Protein AF-A0A6G3X597-F1 (afdb_monomer_lite)

Sequence (111 aa):
MMWNFLVSGLLTGTTVVLYDGSPGYPDVSAQWRVAEQTGATLFGTSAAYVMACRKADIHPGRDFDLSRVQCVATTGSPLPPDGFRWLHDEVAEDLWIASVSGGTDVCSCFA

Foldseek 3Di:
DVVVVQVCCVVVVDDGQDDDDDCQVVHLCVQLVSCQVVLPQEAEDALVSLVVCVVVVHQSQVPGPNVNHQEYEHEDDDNDPVSVVSCCVRRHVNHHYHYFYADPVVRGGDD

Structure (mmCIF, N/CA/C/O backbone):
data_AF-A0A6G3X597-F1
#
_entry.id   AF-A0A6G3X597-F1
#
loop_
_atom_site.group_PDB
_atom_site.id
_atom_site.type_symbol
_atom_site.label_atom_id
_atom_site.label_alt_id
_atom_site.label_comp_id
_atom_site.label_asym_id
_atom_site.label_entity_id
_atom_site.label_seq_id
_atom_site.pdbx_PDB_ins_code
_atom_site.Cartn_x
_atom_site.Cartn_y
_atom_site.Cartn_z
_atom_site.occupancy
_atom_site.B_iso_or_equiv
_atom_site.auth_seq_id
_atom_site.auth_comp_id
_atom_site.auth_asym_id
_atom_site.auth_atom_id
_atom_site.pdbx_PDB_model_num
ATOM 1 N N . MET A 1 1 ? 9.097 12.892 2.941 1.00 93.56 1 MET A N 1
ATOM 2 C CA . MET A 1 1 ? 7.847 13.412 3.541 1.00 93.56 1 MET A CA 1
ATOM 3 C C . MET A 1 1 ? 6.838 12.338 3.967 1.00 93.56 1 MET A C 1
ATOM 5 O O . MET A 1 1 ? 6.085 12.613 4.887 1.00 93.56 1 MET A O 1
ATOM 9 N N . MET A 1 2 ? 6.768 11.142 3.357 1.00 97.06 2 MET A N 1
ATOM 10 C CA . MET A 1 2 ? 5.667 10.179 3.613 1.00 97.06 2 MET A CA 1
ATOM 11 C C . MET A 1 2 ? 5.460 9.783 5.075 1.00 97.06 2 MET A C 1
ATOM 13 O O . MET A 1 2 ? 4.316 9.629 5.482 1.00 97.06 2 MET A O 1
ATOM 17 N N . TRP A 1 3 ? 6.518 9.709 5.883 1.00 98.25 3 TRP A N 1
ATOM 18 C CA . TRP A 1 3 ? 6.367 9.492 7.322 1.00 98.25 3 TRP A CA 1
ATOM 19 C C . TRP A 1 3 ? 5.584 10.623 8.013 1.00 98.25 3 TRP A C 1
ATOM 21 O O . TRP A 1 3 ? 4.670 10.354 8.785 1.00 98.25 3 TRP A O 1
ATOM 31 N N . ASN A 1 4 ? 5.875 11.888 7.694 1.00 98.44 4 ASN A N 1
ATOM 32 C CA . ASN A 1 4 ? 5.147 13.037 8.241 1.00 98.44 4 ASN A CA 1
ATOM 33 C C . ASN A 1 4 ? 3.664 12.993 7.844 1.00 98.44 4 ASN A C 1
ATOM 35 O O . ASN A 1 4 ? 2.798 13.192 8.688 1.00 98.44 4 ASN A O 1
ATOM 39 N N . PHE A 1 5 ? 3.379 12.673 6.578 1.00 98.12 5 PHE A N 1
ATOM 40 C CA . PHE A 1 5 ? 2.010 12.550 6.073 1.00 98.12 5 PHE A CA 1
ATOM 41 C C . PHE A 1 5 ? 1.248 11.384 6.721 1.00 98.12 5 PHE A C 1
ATOM 43 O O . PHE A 1 5 ? 0.083 11.537 7.073 1.00 98.12 5 PHE A O 1
ATOM 50 N N . LEU A 1 6 ? 1.920 10.251 6.957 1.00 98.62 6 LEU A N 1
ATOM 51 C CA . LEU A 1 6 ? 1.368 9.128 7.717 1.00 98.62 6 LEU A CA 1
ATOM 52 C C . LEU A 1 6 ? 0.981 9.561 9.135 1.00 98.62 6 LEU A C 1
ATOM 54 O O . LEU A 1 6 ? -0.151 9.328 9.546 1.00 98.62 6 LEU A O 1
ATOM 58 N N . VAL A 1 7 ? 1.884 10.226 9.866 1.00 98.69 7 VAL A N 1
ATOM 59 C CA . VAL A 1 7 ? 1.612 10.719 11.229 1.00 98.69 7 VAL A CA 1
ATOM 60 C C . VAL A 1 7 ? 0.415 11.674 11.244 1.00 98.69 7 VAL A C 1
ATOM 62 O O . VAL A 1 7 ? -0.417 11.602 12.149 1.00 98.69 7 VAL A O 1
ATOM 65 N N . SER A 1 8 ? 0.264 12.520 10.221 1.00 98.56 8 SER A N 1
ATOM 66 C CA . SER A 1 8 ? -0.903 13.396 10.070 1.00 98.56 8 SER A CA 1
ATOM 67 C C . SER A 1 8 ? -2.234 12.651 9.918 1.00 98.56 8 SER A C 1
ATOM 69 O O . SER A 1 8 ? -3.272 13.260 10.161 1.00 98.56 8 SER A O 1
ATOM 71 N N . GLY A 1 9 ? -2.245 11.346 9.620 1.00 98.50 9 GLY A N 1
ATOM 72 C CA . GLY A 1 9 ? -3.457 10.519 9.673 1.00 98.50 9 GLY A CA 1
ATOM 73 C C . GLY A 1 9 ? -4.179 10.606 11.025 1.00 98.50 9 GLY A C 1
ATOM 74 O O . GLY A 1 9 ? -5.412 10.618 11.069 1.00 98.50 9 GLY A O 1
ATOM 75 N N . LEU A 1 10 ? -3.431 10.813 12.115 1.00 98.75 10 LEU A N 1
ATOM 76 C CA . LEU A 1 10 ? -3.981 11.033 13.456 1.00 98.75 10 LEU A CA 1
ATOM 77 C C . LEU A 1 10 ? -4.914 12.255 13.536 1.00 98.75 10 LEU A C 1
ATOM 79 O O . LEU A 1 10 ? -5.846 12.254 14.336 1.00 98.75 10 LEU A O 1
ATOM 83 N N . LEU A 1 11 ? -4.728 13.269 12.680 1.00 98.75 11 LEU A N 1
ATOM 84 C CA . LEU A 1 11 ? -5.600 14.451 12.617 1.00 98.75 11 LEU A CA 1
ATOM 85 C C . LEU A 1 11 ? -7.033 14.108 12.181 1.00 98.75 11 LEU A C 1
ATOM 87 O O . LEU A 1 11 ? -7.953 14.874 12.446 1.00 98.75 11 LEU A O 1
ATOM 91 N N . THR A 1 12 ? -7.226 12.959 11.529 1.00 98.44 12 THR A N 1
ATOM 92 C CA . THR A 1 12 ? -8.540 12.457 11.091 1.00 98.44 12 THR A CA 1
ATOM 93 C C . THR A 1 12 ? -9.108 11.377 12.016 1.00 98.44 12 THR A C 1
ATOM 95 O O . THR A 1 12 ? -10.124 10.770 11.697 1.00 98.44 12 THR A O 1
ATOM 98 N N . GLY A 1 13 ? -8.455 11.104 13.154 1.00 98.38 13 GLY A N 1
ATOM 99 C CA . GLY A 1 13 ? -8.820 9.994 14.042 1.00 98.38 13 GLY A CA 1
ATOM 100 C C . GLY A 1 13 ? -8.473 8.607 13.484 1.00 98.38 13 GLY A C 1
ATOM 101 O O . GLY A 1 13 ? -8.936 7.603 14.019 1.00 98.38 13 GLY A O 1
ATOM 102 N N . THR A 1 14 ? -7.666 8.540 12.420 1.00 98.75 14 THR A N 1
ATOM 103 C CA . THR A 1 14 ? -7.250 7.283 11.785 1.00 98.75 14 THR A CA 1
ATOM 104 C C . THR A 1 14 ? -6.147 6.596 12.594 1.00 98.75 14 THR A C 1
ATOM 106 O O . THR A 1 14 ? -5.214 7.246 13.067 1.00 98.75 14 THR A O 1
ATOM 109 N N . THR A 1 15 ? -6.209 5.267 12.715 1.00 98.81 15 THR A N 1
ATOM 110 C CA . THR A 1 15 ? -5.096 4.459 13.238 1.00 98.81 15 THR A CA 1
ATOM 111 C C . THR A 1 15 ? -3.962 4.394 12.216 1.00 98.81 15 THR A C 1
ATOM 113 O O . THR A 1 15 ? -4.174 3.984 11.078 1.00 98.81 15 THR A O 1
ATOM 116 N N . VAL A 1 16 ? -2.747 4.763 12.626 1.00 98.69 16 VAL A N 1
ATOM 117 C CA . VAL A 1 16 ? -1.549 4.682 11.777 1.00 98.69 16 VAL A CA 1
ATOM 118 C C . VAL A 1 16 ? -0.770 3.403 12.072 1.00 98.69 16 VAL A C 1
ATOM 120 O O . VAL A 1 16 ? -0.597 3.027 13.231 1.00 98.69 16 VAL A O 1
ATOM 123 N N . VAL A 1 17 ? -0.280 2.743 11.023 1.00 98.75 17 VAL A N 1
ATOM 124 C CA . VAL A 1 17 ? 0.563 1.547 11.138 1.00 98.75 17 VAL A CA 1
ATOM 125 C C . VAL A 1 17 ? 2.025 1.958 11.026 1.00 98.75 17 VAL A C 1
ATOM 127 O O . VAL A 1 17 ? 2.427 2.568 10.037 1.00 98.75 17 VAL A O 1
ATOM 130 N N . LEU A 1 18 ? 2.824 1.622 12.039 1.00 98.75 18 LEU A N 1
ATOM 131 C CA . LEU A 1 18 ? 4.269 1.838 12.037 1.00 98.75 18 LEU A CA 1
ATOM 132 C C . LEU A 1 18 ? 4.974 0.497 11.852 1.00 98.75 18 LEU A C 1
ATOM 134 O O . LEU A 1 18 ? 4.731 -0.442 12.606 1.00 98.75 18 LEU A O 1
ATOM 138 N N . TYR A 1 19 ? 5.854 0.429 10.860 1.00 98.44 19 TYR A N 1
ATOM 139 C CA . TYR A 1 19 ? 6.663 -0.746 10.573 1.00 98.44 19 TYR A CA 1
ATOM 140 C C . TYR A 1 19 ? 8.140 -0.360 10.562 1.00 98.44 19 TYR A C 1
ATOM 142 O O . TYR A 1 19 ? 8.559 0.474 9.760 1.00 98.44 19 TYR A O 1
ATOM 150 N N . ASP A 1 20 ? 8.906 -0.967 11.466 1.00 98.44 20 ASP A N 1
ATOM 151 C CA . ASP A 1 20 ? 10.358 -0.833 11.548 1.00 98.44 20 ASP A CA 1
ATOM 152 C C . ASP A 1 20 ? 11.007 -2.125 11.044 1.00 98.44 20 ASP A C 1
ATOM 154 O O . ASP A 1 20 ? 11.168 -3.101 11.777 1.00 98.44 20 ASP A O 1
ATOM 158 N N . GLY A 1 21 ? 11.289 -2.173 9.744 1.00 97.56 21 GLY A N 1
ATOM 159 C CA . GLY A 1 21 ? 11.844 -3.359 9.112 1.00 97.56 21 GLY A CA 1
ATOM 160 C C . GLY A 1 21 ? 12.135 -3.179 7.628 1.00 97.56 21 GLY A C 1
ATOM 161 O O . GLY A 1 21 ? 11.740 -2.201 6.990 1.00 97.56 21 GLY A O 1
ATOM 162 N N . SER A 1 22 ? 12.863 -4.146 7.071 1.00 98.19 22 SER A N 1
ATOM 163 C CA . SER A 1 22 ? 13.165 -4.179 5.641 1.00 98.19 22 SER A CA 1
ATOM 164 C C . SER A 1 22 ? 11.923 -4.579 4.838 1.00 98.19 22 SER A C 1
ATOM 166 O O . SER A 1 22 ? 11.264 -5.554 5.195 1.00 98.19 22 SER A O 1
ATOM 168 N N . PRO A 1 23 ? 11.643 -3.930 3.692 1.00 97.25 23 PRO A N 1
ATOM 169 C 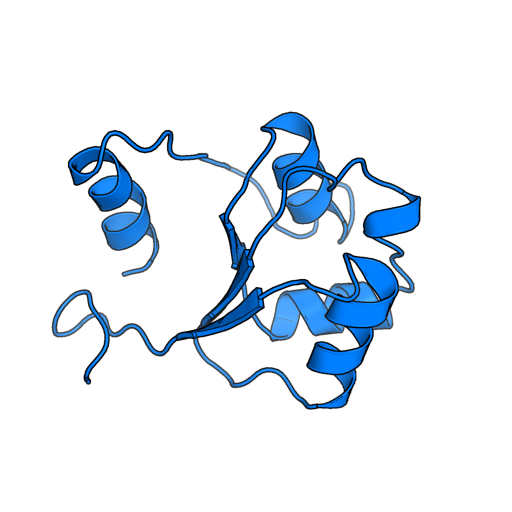CA . PRO A 1 23 ? 10.518 -4.296 2.831 1.00 97.25 23 PRO A CA 1
ATOM 170 C C . PRO A 1 23 ? 10.640 -5.703 2.222 1.00 97.25 23 PRO A C 1
ATOM 172 O O . PRO A 1 23 ? 9.677 -6.192 1.642 1.00 97.25 23 PRO A O 1
ATOM 175 N N . GLY A 1 24 ? 11.814 -6.337 2.315 1.00 96.69 24 GLY A N 1
ATOM 176 C CA . GLY A 1 24 ? 12.088 -7.660 1.760 1.00 96.69 24 GLY A CA 1
ATOM 177 C C . GLY A 1 24 ? 12.571 -8.691 2.775 1.00 96.69 24 GLY A C 1
ATOM 178 O O . GLY A 1 24 ? 13.233 -9.642 2.370 1.00 96.69 24 GLY A O 1
ATOM 179 N N . TYR A 1 25 ? 12.317 -8.490 4.074 1.00 97.19 25 TYR A N 1
ATOM 180 C CA . TYR A 1 25 ? 12.705 -9.442 5.119 1.00 97.19 25 TYR A CA 1
ATOM 181 C C . TYR A 1 25 ? 11.482 -9.952 5.903 1.00 97.19 25 TYR A C 1
ATOM 183 O O . TYR A 1 25 ? 10.681 -9.136 6.358 1.00 97.19 25 TYR A O 1
ATOM 191 N N . PRO A 1 26 ? 11.339 -11.273 6.130 1.00 96.06 26 PRO A N 1
ATOM 192 C CA . PRO A 1 26 ? 12.224 -12.359 5.681 1.00 96.06 26 PRO A CA 1
ATOM 193 C C . PRO A 1 26 ? 12.196 -12.609 4.163 1.00 96.06 26 PRO A C 1
ATOM 195 O O . PRO A 1 26 ? 13.063 -13.308 3.649 1.00 96.06 26 PRO A O 1
ATOM 198 N N . ASP A 1 27 ? 11.235 -12.020 3.453 1.00 97.56 27 ASP A N 1
ATOM 199 C CA . ASP A 1 27 ? 11.061 -12.141 2.009 1.00 97.56 27 ASP A CA 1
ATOM 200 C C . ASP A 1 27 ? 10.307 -10.911 1.446 1.00 97.56 27 ASP A C 1
ATOM 202 O O . ASP A 1 27 ? 9.853 -10.047 2.204 1.00 97.56 27 ASP A O 1
ATOM 206 N N . VAL A 1 28 ? 10.172 -10.805 0.118 1.00 97.69 28 VAL A N 1
ATOM 207 C CA . VAL A 1 28 ? 9.568 -9.638 -0.561 1.00 97.69 28 VAL A CA 1
ATOM 208 C C . VAL A 1 28 ? 8.073 -9.449 -0.280 1.00 97.69 28 VAL A C 1
ATOM 210 O O . VAL A 1 28 ? 7.548 -8.383 -0.571 1.00 97.69 28 VAL A O 1
ATOM 213 N N . SER A 1 29 ? 7.385 -10.399 0.358 1.00 97.88 29 SER A N 1
ATOM 214 C CA . SER A 1 29 ? 5.993 -10.244 0.805 1.00 97.88 29 SER A CA 1
ATOM 215 C C . SER A 1 29 ? 5.832 -9.493 2.137 1.00 97.88 29 SER A C 1
ATOM 217 O O . SER A 1 29 ? 4.713 -9.318 2.617 1.00 97.88 29 SER A O 1
ATOM 219 N N . ALA A 1 30 ? 6.927 -9.021 2.747 1.00 98.56 30 ALA A N 1
ATOM 220 C CA . ALA A 1 30 ? 6.912 -8.465 4.101 1.00 98.56 30 ALA A CA 1
ATOM 221 C C . ALA A 1 30 ? 5.883 -7.342 4.323 1.00 98.56 30 ALA A C 1
ATOM 223 O O . ALA A 1 30 ? 5.207 -7.346 5.349 1.00 98.56 30 ALA A O 1
ATOM 224 N N . GLN A 1 31 ? 5.716 -6.405 3.383 1.00 98.69 31 GLN A N 1
ATOM 225 C CA . GLN A 1 31 ? 4.738 -5.326 3.562 1.00 98.69 31 GLN A CA 1
ATOM 226 C C . GLN A 1 31 ? 3.289 -5.817 3.441 1.00 98.69 31 GLN A C 1
ATOM 228 O O . GLN A 1 31 ? 2.430 -5.322 4.167 1.00 98.69 31 GLN A O 1
ATOM 233 N N . TRP A 1 32 ? 3.016 -6.814 2.590 1.00 98.62 32 TRP A N 1
ATOM 234 C CA . TRP A 1 32 ? 1.694 -7.450 2.506 1.00 98.62 32 TRP A CA 1
ATOM 235 C C . TRP A 1 32 ? 1.329 -8.143 3.819 1.00 98.62 32 TRP A C 1
ATOM 237 O O . TRP A 1 32 ? 0.227 -7.960 4.329 1.00 98.62 32 TRP A O 1
ATOM 247 N N . ARG A 1 33 ? 2.297 -8.831 4.434 1.00 98.56 33 ARG A N 1
ATOM 248 C CA . ARG A 1 33 ? 2.141 -9.430 5.765 1.00 98.56 33 ARG A CA 1
ATOM 249 C C . ARG A 1 33 ? 1.828 -8.387 6.840 1.00 98.56 33 ARG A C 1
ATOM 251 O O . ARG A 1 33 ? 0.994 -8.626 7.704 1.00 98.56 33 ARG A O 1
ATOM 258 N N . VAL A 1 34 ? 2.468 -7.217 6.785 1.00 98.75 34 VAL A N 1
ATOM 259 C CA . VAL A 1 34 ? 2.149 -6.102 7.695 1.00 98.75 34 VAL A CA 1
ATOM 260 C C . VAL A 1 34 ? 0.723 -5.601 7.463 1.00 98.75 34 VAL A C 1
ATOM 262 O O . VAL A 1 34 ? 0.003 -5.367 8.435 1.00 98.75 34 VAL A O 1
ATOM 265 N N . ALA A 1 3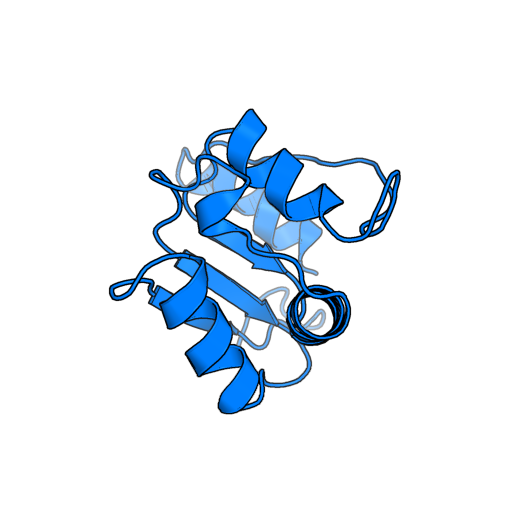5 ? 0.296 -5.452 6.206 1.00 98.75 35 ALA A N 1
ATOM 266 C CA . ALA A 1 35 ? -1.059 -5.013 5.873 1.00 98.75 35 ALA A CA 1
ATOM 267 C C . ALA A 1 35 ? -2.128 -5.979 6.417 1.00 98.75 35 ALA A C 1
ATOM 269 O O . ALA A 1 35 ? -3.072 -5.522 7.062 1.00 98.75 35 ALA A O 1
ATOM 270 N N . GLU A 1 36 ? -1.932 -7.290 6.250 1.00 98.69 36 GLU A N 1
ATOM 271 C CA . GLU A 1 36 ? -2.786 -8.340 6.824 1.00 98.69 36 GLU A CA 1
ATOM 272 C C . GLU A 1 36 ? -2.817 -8.271 8.359 1.00 98.69 36 GLU A C 1
ATOM 274 O O . GLU A 1 36 ? -3.875 -8.084 8.960 1.00 98.69 36 GLU A O 1
ATOM 279 N N . GLN A 1 37 ? -1.652 -8.356 9.012 1.00 98.69 37 GLN A N 1
ATOM 280 C CA . GLN A 1 37 ? -1.545 -8.441 10.477 1.00 98.69 37 GLN A CA 1
ATOM 281 C C . GLN A 1 37 ? -2.127 -7.227 11.206 1.00 98.69 37 GLN A C 1
ATOM 283 O O . GLN A 1 37 ? -2.520 -7.323 12.369 1.00 98.69 37 GLN A O 1
ATOM 288 N N . THR A 1 38 ? -2.162 -6.076 10.538 1.00 98.81 38 THR A N 1
ATOM 289 C CA . THR A 1 38 ? -2.672 -4.824 11.103 1.00 98.81 38 THR A CA 1
ATOM 290 C C . THR A 1 38 ? -4.085 -4.487 10.634 1.00 98.81 38 THR A C 1
ATOM 292 O O . THR A 1 38 ? -4.702 -3.566 11.172 1.00 98.81 38 THR A O 1
ATOM 295 N N . GLY A 1 39 ? -4.627 -5.234 9.666 1.00 98.62 39 GLY A N 1
ATOM 296 C CA . GLY A 1 39 ? -5.918 -4.952 9.047 1.00 98.62 39 GLY A CA 1
ATOM 297 C C . GLY A 1 39 ? -5.958 -3.586 8.360 1.00 98.62 39 GLY A C 1
ATOM 298 O O . GLY A 1 39 ? -6.948 -2.862 8.507 1.00 98.62 39 GLY A O 1
ATOM 299 N N . ALA A 1 40 ? -4.874 -3.213 7.673 1.00 98.75 40 ALA A N 1
ATOM 300 C CA . ALA A 1 40 ? -4.745 -1.926 6.998 1.00 98.75 40 ALA A CA 1
ATOM 301 C C . ALA A 1 40 ? -5.833 -1.746 5.925 1.00 98.75 40 ALA A C 1
ATOM 303 O O . ALA A 1 40 ? -6.101 -2.652 5.140 1.00 98.75 40 ALA A O 1
ATOM 304 N N . THR A 1 41 ? -6.442 -0.558 5.868 1.00 98.81 41 THR A N 1
ATOM 305 C CA . THR A 1 41 ? -7.466 -0.223 4.859 1.00 98.81 41 THR A CA 1
ATOM 306 C C . THR A 1 41 ? -6.913 0.599 3.695 1.00 98.81 41 THR A C 1
ATOM 308 O O . THR A 1 41 ? -7.405 0.493 2.574 1.00 98.81 41 THR A O 1
ATOM 311 N N . LEU A 1 42 ? -5.854 1.376 3.942 1.00 98.81 42 LEU A N 1
ATOM 312 C CA . LEU A 1 42 ? -5.062 2.077 2.935 1.00 98.81 42 LEU A CA 1
ATOM 313 C C . LEU A 1 42 ? -3.608 1.629 3.070 1.00 98.81 42 LEU A C 1
ATOM 315 O O . LEU A 1 42 ? -2.967 1.878 4.092 1.00 98.81 42 LEU A O 1
ATOM 319 N N . PHE A 1 43 ? -3.085 0.989 2.027 1.00 98.69 43 PHE A N 1
ATOM 320 C CA . PHE A 1 43 ? -1.711 0.505 1.977 1.00 98.69 43 PHE A CA 1
ATOM 321 C C . PHE A 1 43 ? -0.868 1.368 1.030 1.00 98.69 43 PHE A C 1
ATOM 323 O O . PHE A 1 43 ? -1.014 1.316 -0.190 1.00 98.69 43 PHE A O 1
ATOM 330 N N . GLY A 1 44 ? 0.010 2.197 1.600 1.00 98.50 44 GLY A N 1
ATOM 331 C CA . GLY A 1 44 ? 0.936 3.044 0.847 1.00 98.50 44 GLY A CA 1
ATOM 332 C C . GLY A 1 44 ? 2.286 2.365 0.613 1.00 98.50 44 GLY A C 1
ATOM 333 O O . GLY A 1 44 ? 2.954 1.983 1.571 1.00 98.50 44 GLY A O 1
ATOM 334 N N . THR A 1 45 ? 2.724 2.264 -0.644 1.00 98.56 45 THR A N 1
ATOM 335 C CA . THR A 1 45 ? 4.020 1.674 -1.019 1.00 98.56 45 THR A CA 1
ATOM 336 C C . THR A 1 45 ? 4.636 2.357 -2.255 1.00 98.56 45 THR A C 1
ATOM 338 O O . THR A 1 45 ? 4.236 3.451 -2.657 1.00 98.56 45 THR A O 1
ATOM 341 N N . SER A 1 46 ? 5.662 1.751 -2.854 1.00 98.31 46 SER A N 1
ATOM 342 C CA . SER A 1 46 ? 6.293 2.214 -4.094 1.00 98.31 46 SER A CA 1
ATOM 343 C C . SER A 1 46 ? 5.900 1.336 -5.281 1.00 98.31 46 SER A C 1
ATOM 345 O O . SER A 1 46 ? 5.739 0.123 -5.143 1.00 98.31 46 SER A O 1
ATOM 347 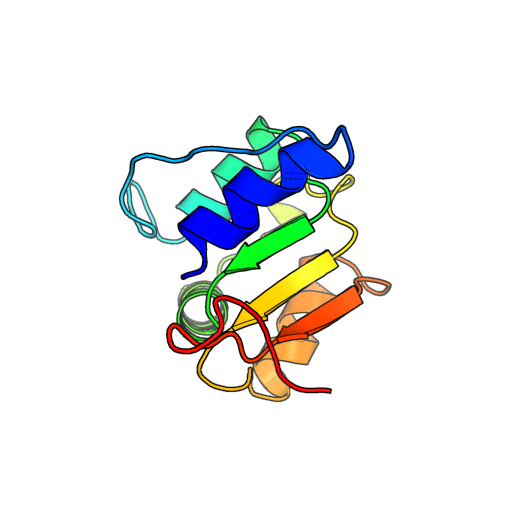N N . ALA A 1 47 ? 5.843 1.924 -6.479 1.00 98.38 47 ALA A N 1
ATOM 348 C CA . ALA A 1 47 ? 5.670 1.159 -7.716 1.00 98.38 47 ALA A CA 1
ATOM 349 C C . ALA A 1 47 ? 6.762 0.084 -7.891 1.00 98.38 47 ALA A C 1
ATOM 351 O O . ALA A 1 47 ? 6.487 -1.018 -8.358 1.00 98.38 47 ALA A O 1
ATOM 352 N N . ALA A 1 48 ? 7.994 0.371 -7.454 1.00 98.44 48 ALA A N 1
ATOM 353 C CA . ALA A 1 48 ? 9.098 -0.584 -7.484 1.00 98.44 48 ALA A CA 1
ATOM 354 C C . ALA A 1 48 ? 8.833 -1.822 -6.610 1.00 98.44 48 ALA A C 1
ATOM 356 O O . ALA A 1 48 ? 9.137 -2.934 -7.032 1.00 98.44 48 ALA A O 1
ATOM 357 N N . TYR A 1 49 ? 8.238 -1.646 -5.425 1.00 98.69 49 TYR A N 1
ATOM 358 C CA . TYR A 1 49 ? 7.882 -2.758 -4.542 1.00 98.69 49 TYR A CA 1
ATOM 359 C C . TYR A 1 49 ? 6.786 -3.642 -5.148 1.00 98.69 49 TYR A C 1
ATOM 361 O O . TYR A 1 49 ? 6.928 -4.863 -5.165 1.00 98.69 49 TYR A O 1
ATOM 369 N N . VAL A 1 50 ? 5.748 -3.031 -5.731 1.00 98.62 50 VAL A N 1
ATOM 370 C CA . VAL A 1 50 ? 4.684 -3.747 -6.460 1.00 98.62 50 VAL A CA 1
ATOM 371 C C . VAL A 1 50 ? 5.282 -4.592 -7.588 1.00 98.62 50 VAL A C 1
ATOM 373 O O . VAL A 1 50 ? 5.046 -5.796 -7.670 1.00 98.62 50 VAL A O 1
ATOM 376 N N . MET A 1 51 ? 6.141 -3.993 -8.417 1.00 98.62 51 MET A N 1
ATOM 377 C CA . MET A 1 51 ? 6.784 -4.709 -9.521 1.00 98.62 51 MET A CA 1
ATOM 378 C C . MET A 1 51 ? 7.767 -5.785 -9.044 1.00 98.62 51 MET A C 1
ATOM 380 O O . MET A 1 51 ? 7.914 -6.809 -9.710 1.00 98.62 51 MET A O 1
ATOM 384 N N . ALA A 1 52 ? 8.425 -5.589 -7.898 1.00 98.56 52 ALA A N 1
ATOM 385 C CA . ALA A 1 52 ? 9.282 -6.602 -7.289 1.00 98.56 52 ALA A CA 1
ATOM 386 C C . ALA A 1 52 ? 8.475 -7.810 -6.792 1.00 98.56 52 ALA A C 1
ATOM 388 O O . ALA A 1 52 ? 8.882 -8.938 -7.058 1.00 98.56 52 ALA A O 1
ATOM 389 N N . CYS A 1 53 ? 7.322 -7.586 -6.150 1.00 98.56 53 CYS A N 1
ATOM 390 C CA . CYS A 1 53 ? 6.407 -8.653 -5.735 1.00 98.56 53 CYS A CA 1
ATOM 391 C C . CYS A 1 53 ? 5.914 -9.454 -6.941 1.00 98.56 53 CYS A C 1
ATOM 393 O O . CYS A 1 53 ? 6.049 -10.674 -6.960 1.00 98.56 53 CYS A O 1
ATOM 395 N N . ARG A 1 54 ? 5.447 -8.761 -7.988 1.00 98.38 54 ARG A N 1
ATOM 396 C CA . ARG A 1 54 ? 5.031 -9.399 -9.242 1.00 98.38 54 ARG A CA 1
ATOM 397 C C . ARG A 1 54 ? 6.151 -10.231 -9.864 1.00 98.38 54 ARG A C 1
ATOM 399 O O . ARG A 1 54 ? 5.936 -11.367 -10.261 1.00 98.38 54 ARG A O 1
ATOM 406 N N . LYS A 1 55 ? 7.362 -9.674 -9.964 1.00 98.31 55 LYS A N 1
ATOM 407 C CA . LYS A 1 55 ? 8.522 -10.379 -10.535 1.00 98.31 55 LYS A CA 1
ATOM 408 C C . LYS A 1 55 ? 8.909 -11.619 -9.721 1.00 98.31 55 LYS A C 1
ATOM 410 O O . LYS A 1 55 ? 9.456 -12.560 -10.287 1.00 98.31 55 LYS A O 1
ATOM 415 N N . ALA A 1 56 ? 8.675 -11.588 -8.414 1.00 98.25 56 ALA A N 1
ATOM 416 C CA . ALA A 1 56 ? 8.944 -12.688 -7.501 1.00 98.25 56 ALA A CA 1
ATOM 417 C C . ALA A 1 56 ? 7.780 -13.688 -7.382 1.00 98.25 56 ALA A C 1
ATOM 419 O O . ALA A 1 56 ? 7.859 -14.566 -6.528 1.00 98.25 56 ALA A O 1
ATOM 420 N N . ASP A 1 57 ? 6.743 -13.565 -8.221 1.00 97.69 57 ASP A N 1
ATOM 421 C CA . ASP A 1 57 ? 5.584 -14.468 -8.254 1.00 97.69 57 ASP A CA 1
ATOM 422 C C . ASP A 1 57 ? 4.832 -14.538 -6.910 1.00 97.69 57 ASP A C 1
ATOM 424 O O . ASP A 1 57 ? 4.399 -15.592 -6.447 1.00 97.69 57 ASP A O 1
ATOM 428 N N . ILE A 1 58 ? 4.722 -13.390 -6.233 1.00 98.25 58 ILE A N 1
ATOM 429 C CA . ILE A 1 58 ? 3.916 -13.263 -5.015 1.00 98.25 58 ILE A CA 1
ATOM 430 C C . ILE A 1 58 ? 2.443 -13.129 -5.400 1.00 98.25 58 ILE A C 1
ATOM 432 O O . ILE A 1 58 ? 2.119 -12.352 -6.295 1.00 98.25 58 ILE A O 1
ATOM 436 N N . HIS A 1 59 ? 1.563 -13.811 -4.665 1.00 98.19 59 HIS A N 1
ATOM 437 C CA . HIS A 1 59 ? 0.115 -13.759 -4.867 1.00 98.19 59 HIS A CA 1
ATOM 438 C C . HIS A 1 59 ? -0.593 -13.203 -3.625 1.00 98.19 59 HIS A C 1
ATOM 440 O O . HIS A 1 59 ? -1.081 -13.974 -2.792 1.00 98.19 59 HIS A O 1
ATOM 446 N N . PRO A 1 60 ? -0.605 -11.869 -3.433 1.00 97.50 60 PRO A N 1
ATOM 447 C CA . PRO A 1 60 ? -1.001 -11.267 -2.168 1.00 97.50 60 PRO A CA 1
ATOM 448 C C . PRO A 1 60 ? -2.426 -11.617 -1.712 1.00 97.50 60 PRO A C 1
ATOM 450 O O . PRO A 1 60 ? -2.599 -11.969 -0.553 1.00 97.50 60 PRO A O 1
ATOM 453 N N . GLY A 1 61 ? -3.437 -11.588 -2.583 1.00 96.50 61 GLY A N 1
ATOM 454 C CA . GLY A 1 61 ? -4.819 -11.925 -2.204 1.00 96.50 61 GLY A CA 1
ATOM 455 C C . GLY A 1 61 ? -5.104 -13.423 -2.105 1.00 96.50 61 GLY A C 1
ATOM 456 O O . GLY A 1 61 ? -6.142 -13.809 -1.574 1.00 96.50 61 GLY A O 1
ATOM 457 N N . ARG A 1 62 ? -4.190 -14.284 -2.576 1.00 97.44 62 ARG A N 1
ATOM 458 C CA . ARG A 1 62 ? -4.242 -15.730 -2.311 1.00 97.44 62 ARG A CA 1
ATOM 459 C C . ARG A 1 62 ? -3.618 -16.067 -0.957 1.00 97.44 62 ARG A C 1
ATOM 461 O O . ARG A 1 62 ? -4.147 -16.908 -0.236 1.00 97.44 62 ARG A O 1
ATOM 468 N N . ASP A 1 63 ? -2.470 -15.457 -0.663 1.00 98.00 63 ASP A N 1
ATOM 469 C CA . ASP A 1 63 ? -1.593 -15.863 0.438 1.00 98.00 63 ASP A CA 1
ATOM 470 C C . ASP A 1 63 ? -1.824 -15.072 1.737 1.00 98.00 63 ASP A C 1
ATOM 472 O O . ASP A 1 63 ? -1.383 -15.524 2.793 1.00 98.00 63 ASP A O 1
ATOM 476 N N . PHE A 1 64 ? -2.508 -13.925 1.672 1.00 98.44 64 PHE A N 1
ATOM 477 C CA . PHE A 1 64 ? -2.801 -13.062 2.819 1.00 98.44 64 PHE A CA 1
ATOM 478 C C . PHE A 1 64 ? -4.282 -12.661 2.856 1.00 98.44 64 PHE A C 1
ATOM 480 O O . PHE A 1 64 ? -4.900 -12.424 1.816 1.00 98.44 64 PHE A O 1
ATOM 487 N N . ASP A 1 65 ? -4.849 -12.505 4.055 1.00 98.38 65 ASP A N 1
ATOM 488 C CA . ASP A 1 65 ? -6.174 -11.900 4.231 1.00 98.38 65 ASP A CA 1
ATOM 489 C C . ASP A 1 65 ? -6.094 -10.375 4.073 1.00 98.38 65 ASP A C 1
ATOM 491 O O . ASP A 1 65 ? -5.828 -9.618 5.011 1.00 98.38 65 ASP A O 1
ATOM 495 N N . LEU A 1 66 ? -6.337 -9.920 2.844 1.00 98.44 66 LEU A N 1
ATOM 496 C CA . LEU A 1 66 ? -6.380 -8.505 2.480 1.00 98.44 66 LEU A CA 1
ATOM 497 C C . LEU A 1 66 ? -7.811 -7.972 2.341 1.00 98.44 66 LEU A C 1
ATOM 499 O O . LEU A 1 66 ? -7.999 -6.888 1.796 1.00 98.44 66 LEU A O 1
ATOM 503 N N . SER A 1 67 ? -8.819 -8.673 2.876 1.00 97.56 67 SER A N 1
ATOM 504 C CA . SER A 1 67 ? -10.244 -8.306 2.758 1.00 97.56 67 SER A CA 1
ATOM 505 C C . SER A 1 67 ? -10.595 -6.904 3.279 1.00 97.56 67 SER A C 1
ATOM 507 O O . SER A 1 67 ? -11.657 -6.361 2.973 1.00 97.56 67 SER A O 1
ATOM 509 N N . ARG A 1 68 ? -9.709 -6.298 4.080 1.00 98.19 68 ARG A N 1
ATOM 510 C CA . ARG A 1 68 ? -9.861 -4.938 4.614 1.00 98.19 68 ARG A CA 1
ATOM 511 C C . ARG A 1 68 ? -9.213 -3.857 3.753 1.00 98.19 68 ARG A C 1
ATOM 513 O O . ARG A 1 68 ? -9.541 -2.688 3.950 1.00 98.19 68 ARG A O 1
ATOM 520 N N . VAL A 1 69 ? -8.311 -4.214 2.838 1.00 98.69 69 VAL A N 1
ATOM 521 C CA . VAL A 1 69 ? -7.606 -3.259 1.978 1.00 98.69 69 VAL A CA 1
ATOM 522 C C . VAL A 1 69 ? -8.584 -2.712 0.942 1.00 98.69 69 VAL A C 1
ATOM 524 O O . VAL A 1 69 ? -9.094 -3.439 0.103 1.00 98.69 69 VAL A O 1
ATOM 527 N N . GLN A 1 70 ? -8.829 -1.407 0.998 1.00 98.56 70 GLN A N 1
ATOM 528 C CA . GLN A 1 70 ? -9.723 -0.691 0.082 1.00 98.56 70 GLN A CA 1
ATOM 529 C C . GLN A 1 70 ? -8.939 0.128 -0.945 1.00 98.56 70 GLN A C 1
ATOM 531 O O . GLN A 1 70 ? -9.435 0.421 -2.032 1.00 98.56 70 GLN A O 1
ATOM 536 N N . CYS A 1 71 ? -7.716 0.529 -0.589 1.00 98.81 71 CYS A N 1
ATOM 537 C CA . CYS A 1 71 ? -6.866 1.353 -1.431 1.00 98.81 71 CYS A CA 1
ATOM 538 C C . CYS A 1 71 ? -5.400 0.927 -1.334 1.00 98.81 71 CYS A C 1
ATOM 540 O O . CYS A 1 71 ? -4.855 0.796 -0.234 1.00 98.81 71 CYS A O 1
ATOM 542 N N . VAL A 1 72 ? -4.750 0.776 -2.490 1.00 98.75 72 VAL A N 1
ATOM 543 C CA . VAL A 1 72 ? -3.288 0.697 -2.594 1.00 98.75 72 VAL A CA 1
ATOM 544 C C . VAL A 1 72 ? -2.793 1.986 -3.231 1.00 98.75 72 VAL A C 1
ATOM 546 O O . VAL A 1 72 ? -3.106 2.293 -4.381 1.00 98.75 72 VAL A O 1
ATOM 549 N N . ALA A 1 73 ? -2.005 2.748 -2.480 1.00 98.50 73 ALA A N 1
ATOM 550 C CA . ALA A 1 73 ? -1.434 4.002 -2.942 1.00 98.50 73 ALA A CA 1
ATOM 551 C C . ALA A 1 73 ? 0.043 3.820 -3.304 1.00 98.50 73 ALA A C 1
ATOM 553 O O . ALA A 1 73 ? 0.822 3.258 -2.533 1.00 98.50 73 ALA A O 1
ATOM 554 N N . THR A 1 74 ? 0.451 4.347 -4.457 1.00 98.25 74 THR A N 1
ATOM 555 C CA . THR A 1 74 ? 1.858 4.418 -4.864 1.00 98.25 74 THR A CA 1
ATOM 556 C C . THR A 1 74 ? 2.309 5.864 -5.007 1.00 98.25 74 THR A C 1
ATOM 558 O O . THR A 1 74 ? 1.536 6.732 -5.410 1.00 98.25 74 THR A O 1
ATOM 561 N N . THR A 1 75 ? 3.566 6.132 -4.652 1.00 97.38 75 THR A N 1
ATOM 562 C CA . THR A 1 75 ? 4.191 7.454 -4.789 1.00 97.38 75 THR A CA 1
ATOM 563 C C . THR A 1 75 ? 5.577 7.365 -5.416 1.00 97.38 75 THR A C 1
ATOM 565 O O . THR A 1 75 ? 6.257 6.343 -5.306 1.00 97.38 75 THR A O 1
ATOM 568 N N . GLY A 1 76 ? 6.029 8.465 -6.022 1.00 94.06 76 GLY A N 1
ATOM 569 C CA . GLY A 1 76 ? 7.317 8.540 -6.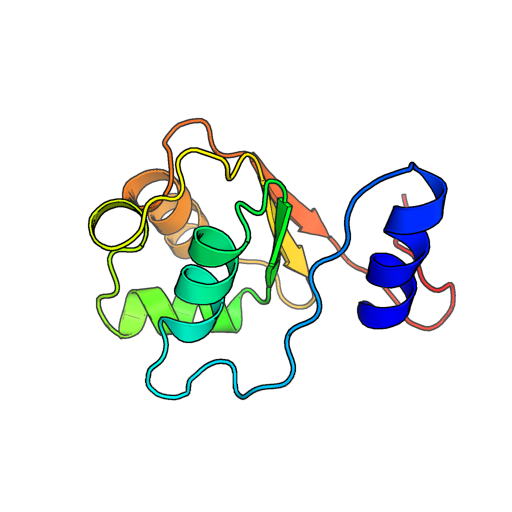708 1.00 94.06 76 GLY A CA 1
ATOM 570 C C . GLY A 1 76 ? 7.147 8.249 -8.193 1.00 94.06 76 GLY A C 1
ATOM 571 O O . GLY A 1 76 ? 6.496 9.018 -8.893 1.00 94.06 76 GLY A O 1
ATOM 572 N N . SER A 1 77 ? 7.736 7.161 -8.693 1.00 95.62 77 SER A N 1
ATOM 573 C CA . SER A 1 77 ? 7.543 6.769 -10.092 1.00 95.62 77 SER A CA 1
ATOM 574 C C . SER A 1 77 ? 6.122 6.237 -10.323 1.00 95.62 77 SER A C 1
ATOM 576 O O . SER A 1 77 ? 5.624 5.497 -9.468 1.00 95.62 77 SER A O 1
ATOM 578 N N . PRO A 1 78 ? 5.498 6.519 -11.480 1.00 96.44 78 PRO A N 1
ATOM 579 C CA . PRO A 1 78 ? 4.190 5.964 -11.803 1.00 96.44 78 PRO A CA 1
ATOM 580 C C . PRO A 1 78 ? 4.253 4.435 -11.887 1.00 96.44 78 PRO A C 1
ATOM 582 O O . PRO A 1 78 ? 5.229 3.866 -12.385 1.00 96.44 78 PRO A O 1
ATOM 585 N N . LEU A 1 79 ? 3.201 3.771 -11.409 1.00 97.94 79 LEU A N 1
ATOM 586 C CA . LEU A 1 79 ? 3.037 2.331 -11.583 1.00 97.94 79 LEU A CA 1
ATOM 587 C C . LEU A 1 79 ? 2.707 2.034 -13.061 1.00 97.94 79 LEU A C 1
ATOM 589 O O . LEU A 1 79 ? 1.833 2.693 -13.629 1.00 97.94 79 LEU A O 1
ATOM 593 N N . PRO A 1 80 ? 3.392 1.086 -13.726 1.00 98.19 80 PRO A N 1
ATOM 594 C CA . PRO A 1 80 ? 3.105 0.779 -15.121 1.00 98.19 80 PRO A CA 1
ATOM 595 C C . PRO A 1 80 ? 1.756 0.042 -15.267 1.00 98.19 80 PRO A C 1
ATOM 597 O O . PRO A 1 80 ? 1.275 -0.563 -14.304 1.00 98.19 80 PRO A O 1
ATOM 600 N N . PRO A 1 81 ? 1.126 0.052 -16.460 1.00 98.38 81 PRO A N 1
ATOM 601 C CA . PRO A 1 81 ? -0.208 -0.525 -16.659 1.00 98.38 81 PRO A CA 1
ATOM 602 C C . PRO A 1 81 ? -0.329 -2.016 -16.319 1.00 98.38 81 PRO A C 1
ATOM 604 O O . PRO A 1 81 ? -1.400 -2.484 -15.950 1.00 98.38 81 PRO A O 1
ATOM 607 N N . ASP A 1 82 ? 0.742 -2.789 -16.476 1.00 97.94 82 ASP A N 1
ATOM 608 C CA . ASP A 1 82 ? 0.793 -4.198 -16.083 1.00 97.94 82 ASP A CA 1
ATOM 609 C C . ASP A 1 82 ? 0.887 -4.381 -14.561 1.00 97.94 82 ASP A C 1
ATOM 611 O O . ASP A 1 82 ? 0.323 -5.336 -14.038 1.00 97.94 82 ASP A O 1
ATOM 615 N N . GLY A 1 83 ? 1.520 -3.446 -13.848 1.00 98.25 83 GLY A N 1
ATOM 616 C CA . GLY A 1 83 ? 1.469 -3.373 -12.387 1.00 98.25 83 GLY A CA 1
ATOM 617 C C . GLY A 1 83 ? 0.076 -3.016 -11.860 1.00 98.25 83 GLY A C 1
ATOM 618 O O . GLY A 1 83 ? -0.379 -3.622 -10.895 1.00 98.25 83 GLY A O 1
ATOM 619 N N . PHE A 1 84 ? -0.628 -2.085 -12.520 1.00 98.19 84 PHE A N 1
ATOM 620 C CA . PHE A 1 84 ? -2.029 -1.764 -12.203 1.00 98.19 84 PHE A CA 1
ATOM 621 C C . PHE A 1 84 ? -2.938 -2.989 -12.351 1.00 98.19 84 PHE A C 1
ATOM 623 O O . PHE A 1 84 ? -3.688 -3.304 -11.433 1.00 98.19 84 PHE A O 1
ATOM 630 N N . ARG A 1 85 ? -2.844 -3.701 -13.483 1.00 98.31 85 ARG A N 1
ATOM 631 C CA . ARG A 1 85 ? -3.622 -4.931 -13.711 1.00 98.31 85 ARG A CA 1
ATOM 632 C C . ARG A 1 85 ? -3.313 -5.997 -12.667 1.00 98.31 85 ARG A C 1
ATOM 634 O O . ARG A 1 85 ? -4.233 -6.523 -12.067 1.00 98.31 85 ARG A O 1
ATOM 641 N N . TRP A 1 86 ? -2.030 -6.231 -12.390 1.00 98.50 86 TRP A N 1
ATOM 642 C CA . TRP A 1 86 ? -1.612 -7.209 -11.385 1.00 98.50 86 TRP A CA 1
ATOM 643 C C . TRP A 1 86 ? -2.201 -6.920 -9.999 1.00 98.50 86 TRP A C 1
ATOM 645 O O . TRP A 1 86 ? -2.648 -7.846 -9.342 1.00 98.50 86 TRP A O 1
ATOM 655 N N . LEU A 1 87 ? -2.265 -5.657 -9.562 1.00 98.50 87 LEU A N 1
ATOM 656 C CA . LEU A 1 87 ? -2.910 -5.320 -8.287 1.00 98.50 87 LEU A CA 1
ATOM 657 C C . LEU A 1 87 ? -4.418 -5.613 -8.288 1.00 98.50 87 LEU A C 1
ATOM 659 O O . LEU A 1 87 ? -4.917 -6.131 -7.295 1.00 98.50 87 LEU A O 1
ATOM 663 N N . HIS A 1 88 ? -5.134 -5.299 -9.370 1.00 98.25 88 HIS A N 1
ATOM 664 C CA . HIS A 1 88 ? -6.559 -5.630 -9.472 1.00 98.25 88 HIS A CA 1
ATOM 665 C C . HIS A 1 88 ? -6.797 -7.145 -9.479 1.00 98.25 88 HIS A C 1
ATOM 667 O O . HIS A 1 88 ? -7.675 -7.631 -8.774 1.00 98.25 88 HIS A O 1
ATOM 673 N N . ASP A 1 89 ? -5.992 -7.886 -10.239 1.00 97.62 89 ASP A N 1
ATOM 674 C CA . ASP A 1 89 ? -6.137 -9.335 -10.378 1.00 97.62 89 ASP A CA 1
ATOM 675 C C . ASP A 1 89 ? -5.762 -10.076 -9.081 1.00 97.62 89 ASP A C 1
ATOM 677 O O . ASP A 1 89 ? -6.401 -11.063 -8.722 1.00 97.62 89 ASP A O 1
ATOM 681 N N . GLU A 1 90 ? -4.729 -9.611 -8.370 1.00 97.31 90 GLU A N 1
ATOM 682 C CA . GLU A 1 90 ? -4.172 -10.318 -7.212 1.00 97.31 90 GLU A CA 1
ATOM 683 C C . GLU A 1 90 ? -4.684 -9.838 -5.861 1.00 97.31 90 GLU A C 1
ATOM 685 O O . GLU A 1 90 ? -4.563 -10.586 -4.899 1.00 97.31 90 GLU A O 1
ATOM 690 N N . VAL A 1 91 ? -5.177 -8.604 -5.732 1.00 97.00 91 VAL A N 1
ATOM 691 C CA . VAL A 1 91 ? -5.619 -8.059 -4.435 1.00 97.00 91 VAL A CA 1
ATOM 692 C C . VAL A 1 91 ? -7.139 -7.961 -4.382 1.00 97.00 91 VAL A C 1
ATOM 694 O O . VAL A 1 91 ? -7.741 -8.570 -3.502 1.00 97.00 91 VAL A O 1
ATOM 697 N N . ALA A 1 92 ? -7.754 -7.207 -5.299 1.00 95.56 92 ALA A N 1
A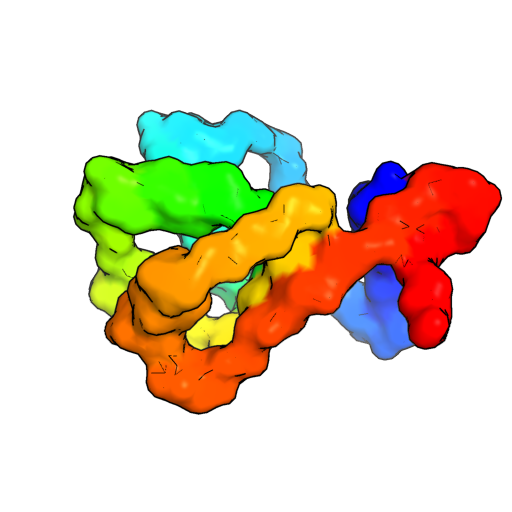TOM 698 C CA . ALA A 1 92 ? -9.209 -7.116 -5.453 1.00 95.56 92 ALA A CA 1
ATOM 699 C C . ALA A 1 92 ? -9.594 -6.407 -6.766 1.00 95.56 92 ALA A C 1
ATOM 701 O O . ALA A 1 92 ? -8.998 -5.389 -7.129 1.00 95.56 92 ALA A O 1
ATOM 702 N N . GLU A 1 93 ? -10.642 -6.892 -7.440 1.00 93.44 93 GLU A N 1
ATOM 703 C CA . GLU A 1 93 ? -11.126 -6.327 -8.711 1.00 93.44 93 GLU A CA 1
ATOM 704 C C . GLU A 1 93 ? -11.558 -4.857 -8.558 1.00 93.44 93 GLU A C 1
ATOM 706 O O . GLU A 1 93 ? -11.225 -4.017 -9.394 1.00 93.44 93 GLU A O 1
ATOM 711 N N . ASP A 1 94 ? -12.231 -4.516 -7.458 1.00 95.44 94 ASP A N 1
ATOM 712 C CA . ASP A 1 94 ? -12.740 -3.177 -7.141 1.00 95.44 94 ASP A CA 1
ATOM 713 C C . ASP A 1 94 ? -11.755 -2.304 -6.340 1.00 95.44 94 ASP A C 1
ATOM 715 O O . ASP A 1 94 ? -12.120 -1.229 -5.857 1.00 95.44 94 ASP A O 1
ATOM 719 N N . LEU A 1 95 ? -10.490 -2.728 -6.229 1.00 98.31 95 LEU A N 1
ATOM 720 C CA . LEU A 1 95 ? -9.453 -1.999 -5.504 1.00 98.31 95 LEU A CA 1
ATOM 721 C C . LEU A 1 95 ? -9.250 -0.584 -6.062 1.00 98.31 95 LEU A C 1
ATOM 723 O O . LEU A 1 95 ? -8.954 -0.394 -7.243 1.00 98.31 95 LEU A O 1
ATOM 727 N N . TRP A 1 96 ? -9.274 0.433 -5.198 1.00 98.62 96 TRP A N 1
ATOM 728 C CA . TRP A 1 96 ? -8.822 1.759 -5.607 1.00 98.62 96 TRP A CA 1
ATOM 729 C C . TRP A 1 96 ? -7.291 1.818 -5.635 1.00 98.62 96 TRP A C 1
ATOM 731 O O . TRP A 1 96 ? -6.629 1.813 -4.597 1.00 98.62 96 TRP A O 1
ATOM 741 N N . ILE A 1 97 ? -6.706 1.918 -6.829 1.00 98.50 97 ILE A N 1
ATOM 742 C CA . ILE A 1 97 ? -5.265 2.142 -6.978 1.00 98.50 97 ILE A CA 1
ATOM 743 C C . ILE A 1 97 ? -5.003 3.643 -7.125 1.00 98.50 97 ILE A C 1
ATOM 745 O O . ILE A 1 97 ? -5.301 4.250 -8.156 1.00 98.50 97 ILE A O 1
ATOM 749 N N . ALA A 1 98 ? -4.441 4.252 -6.082 1.00 98.06 98 ALA A N 1
ATOM 750 C CA . ALA A 1 98 ? -4.132 5.676 -6.050 1.00 98.06 98 ALA A CA 1
ATOM 751 C C . ALA A 1 98 ? -2.679 5.943 -6.472 1.00 98.06 98 ALA A C 1
ATOM 753 O O . ALA A 1 98 ? -1.739 5.320 -5.978 1.00 98.06 98 ALA A O 1
ATOM 754 N N . SER A 1 99 ? -2.479 6.919 -7.358 1.00 96.94 99 SER A N 1
ATOM 755 C CA . SER A 1 99 ? -1.154 7.428 -7.724 1.00 96.94 99 SER A CA 1
ATOM 756 C C . SER A 1 99 ? -0.995 8.831 -7.153 1.00 96.94 99 SER A C 1
ATOM 758 O O . SER A 1 99 ? -1.689 9.750 -7.585 1.00 96.94 99 SER A O 1
ATOM 760 N N . VAL A 1 100 ? -0.090 9.006 -6.191 1.00 96.56 100 VAL A N 1
ATOM 761 C CA . VAL A 1 100 ? 0.176 10.300 -5.543 1.00 96.56 100 VAL A CA 1
ATOM 762 C C . VAL A 1 100 ? 1.596 10.783 -5.833 1.00 96.56 100 VAL A C 1
ATOM 764 O O . VAL A 1 100 ? 2.496 9.998 -6.123 1.00 96.56 100 VAL A O 1
ATOM 767 N N . SER A 1 101 ? 1.813 12.095 -5.755 1.00 96.25 101 SER A N 1
ATOM 768 C CA . SER A 1 101 ? 3.106 12.726 -6.048 1.00 96.25 101 SER A CA 1
ATOM 769 C C . SER A 1 101 ? 3.493 13.698 -4.934 1.00 96.25 101 SER A C 1
ATOM 771 O O . SER A 1 101 ? 3.505 14.915 -5.124 1.00 96.25 101 SER A O 1
ATOM 773 N N . GLY A 1 102 ? 3.771 13.154 -3.747 1.00 94.81 102 GLY A N 1
ATOM 774 C CA . GLY A 1 102 ? 4.141 13.958 -2.583 1.00 94.81 102 GLY A CA 1
ATOM 775 C C . GLY A 1 102 ? 5.562 14.521 -2.673 1.00 94.81 102 GLY A C 1
ATOM 776 O O . GLY A 1 102 ? 6.486 13.822 -3.090 1.00 94.81 102 GLY A O 1
ATOM 777 N N . GLY A 1 103 ? 5.742 15.770 -2.243 1.00 96.38 103 GLY A N 1
ATOM 778 C CA . GLY A 1 103 ? 7.018 16.488 -2.245 1.00 96.38 103 GLY A CA 1
ATOM 779 C C . GLY A 1 103 ? 7.423 16.974 -0.854 1.00 96.38 103 GLY A C 1
ATOM 780 O O . GLY A 1 103 ? 6.583 17.249 0.004 1.00 96.38 103 GLY A O 1
ATOM 781 N N . THR A 1 104 ? 8.731 17.076 -0.610 1.00 97.56 104 THR A N 1
ATOM 782 C CA . THR A 1 104 ? 9.252 17.559 0.681 1.00 97.56 104 THR A CA 1
ATOM 783 C C . THR A 1 104 ? 9.038 19.063 0.853 1.00 97.56 104 THR A C 1
ATOM 785 O O . THR A 1 104 ? 8.783 19.496 1.971 1.00 97.56 104 THR A O 1
ATOM 788 N N . ASP A 1 105 ? 9.060 19.833 -0.236 1.00 97.75 105 ASP A N 1
ATOM 789 C CA . ASP A 1 105 ? 8.956 21.297 -0.264 1.00 97.75 105 ASP A CA 1
ATOM 790 C C . ASP A 1 105 ? 7.722 21.834 0.475 1.00 97.75 105 ASP A C 1
ATOM 792 O O . ASP A 1 105 ? 7.802 22.838 1.177 1.00 97.75 105 ASP A O 1
ATOM 796 N N . VAL A 1 106 ? 6.585 21.141 0.344 1.00 97.12 106 VAL A N 1
ATOM 797 C CA . VAL A 1 106 ? 5.298 21.529 0.953 1.00 97.12 106 VAL A CA 1
ATOM 798 C C . VAL A 1 106 ? 4.661 20.416 1.789 1.00 97.12 106 VAL A C 1
ATOM 800 O O . VAL A 1 106 ? 3.519 20.545 2.219 1.00 97.12 106 VAL A O 1
ATOM 803 N N . CYS A 1 107 ? 5.382 19.310 2.014 1.00 97.06 107 CYS A N 1
ATOM 804 C CA . CYS A 1 107 ? 4.912 18.128 2.750 1.00 97.06 107 CYS A CA 1
ATOM 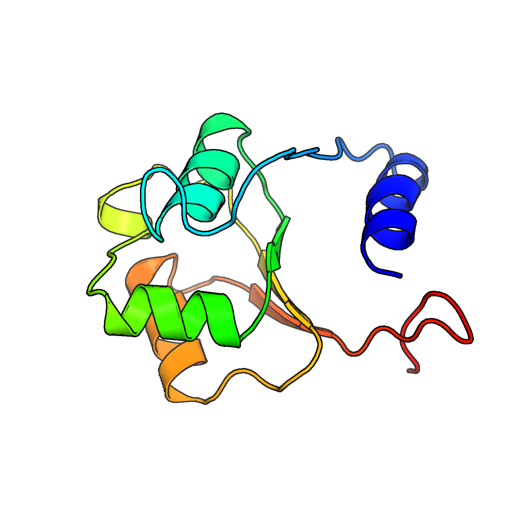805 C C . CYS A 1 107 ? 3.516 17.621 2.304 1.00 97.06 107 CYS A C 1
ATOM 807 O O . CYS A 1 107 ? 2.724 17.144 3.117 1.00 97.06 107 CYS A O 1
ATOM 809 N N . SER A 1 108 ? 3.212 17.748 1.010 1.00 97.19 108 SER A N 1
ATOM 810 C CA . SER A 1 108 ? 1.921 17.417 0.392 1.00 97.19 108 SER A CA 1
ATOM 811 C C . SER A 1 108 ? 2.100 17.156 -1.114 1.00 97.19 108 SER A C 1
ATOM 813 O O . SER A 1 108 ? 3.230 17.059 -1.597 1.00 97.19 108 SER A O 1
ATOM 815 N N . CYS A 1 109 ? 0.994 17.043 -1.851 1.00 95.81 109 CYS A N 1
ATOM 816 C CA . CYS A 1 109 ? 0.933 17.001 -3.315 1.00 95.81 109 CYS A CA 1
ATOM 817 C C . CYS A 1 109 ? 0.323 18.309 -3.852 1.00 95.81 109 CYS A C 1
ATOM 819 O O . CYS A 1 109 ? -0.482 18.940 -3.164 1.00 95.81 109 CYS A O 1
ATOM 821 N N . PHE A 1 110 ? 0.667 18.701 -5.080 1.00 94.44 110 PHE A N 1
ATOM 822 C CA . PHE A 1 110 ? -0.073 19.749 -5.793 1.00 94.44 110 PHE A CA 1
ATOM 823 C C . PHE A 1 110 ? -1.391 19.201 -6.365 1.00 94.44 110 PHE A C 1
ATOM 825 O O . PHE A 1 110 ? -1.511 17.990 -6.568 1.00 94.44 110 PHE A O 1
ATOM 832 N N . ALA A 1 111 ? -2.363 20.098 -6.567 1.00 64.38 111 ALA A N 1
ATOM 833 C CA . ALA A 1 111 ? -3.673 19.806 -7.154 1.00 64.38 111 ALA A CA 1
ATOM 834 C C . ALA A 1 111 ? -3.622 19.742 -8.686 1.00 64.38 111 ALA A C 1
ATOM 836 O O . ALA A 1 111 ? -2.808 20.494 -9.273 1.00 64.38 111 ALA A O 1
#

InterPro domains:
  IPR042099 ANL, N-terminal domain [G3DSA:3.40.50.12780] (1-111)

Radius of gyration: 13.72 Å; chains: 1; bounding box: 26×37×31 Å

Secondary structure (DSSP, 8-state):
-HHHHHHHGGGGTPPPP---S-TTSSSTTHHHHHHHHHT-SEEEEEHHHHHHHHHTT--HHHHS--TT--EEEEESSPPPHHHHHHHHHHT-TT-EEEEE--BTTTTB---

pLDDT: mean 97.54, std 3.37, range [64.38, 98.81]

Organism: NCBI:txid2706086